Protein AF-A0A8J8AEB1-F1 (afdb_monomer_lite)

Radius of gyration: 16.5 Å; chains: 1; bounding box: 39×35×43 Å

pLDDT: mean 82.59, std 13.23, range [29.34, 95.38]

Structure (mmCIF, N/CA/C/O backbone):
data_AF-A0A8J8AEB1-F1
#
_entry.id   AF-A0A8J8AEB1-F1
#
loop_
_atom_site.group_PDB
_atom_site.id
_atom_site.type_symbol
_atom_site.label_atom_id
_atom_site.label_alt_id
_atom_site.label_comp_id
_atom_site.label_asym_id
_atom_site.label_entity_id
_atom_site.label_seq_id
_atom_site.pdbx_PDB_ins_code
_atom_site.Cartn_x
_atom_site.Cartn_y
_atom_site.Cartn_z
_atom_site.occupancy
_atom_site.B_iso_or_equiv
_atom_site.auth_seq_id
_atom_site.auth_comp_id
_atom_site.auth_asym_id
_atom_site.auth_atom_id
_atom_site.pdbx_PDB_model_num
ATOM 1 N N . MET A 1 1 ? -19.839 -20.668 11.179 1.00 49.22 1 MET A N 1
ATOM 2 C CA . MET A 1 1 ? -19.800 -20.247 9.754 1.00 49.22 1 MET A CA 1
ATOM 3 C C . MET A 1 1 ? -19.794 -18.727 9.528 1.00 49.22 1 MET A C 1
ATOM 5 O O . MET A 1 1 ? -19.028 -18.284 8.684 1.00 49.22 1 MET A O 1
ATOM 9 N N . LYS A 1 2 ? -20.557 -17.895 10.263 1.00 58.84 2 LYS A N 1
ATOM 10 C CA . LYS A 1 2 ? -20.613 -16.428 10.019 1.00 58.84 2 LYS A CA 1
ATOM 11 C C . LYS A 1 2 ? -19.283 -15.667 10.218 1.00 58.84 2 LYS A C 1
ATOM 13 O O . LYS A 1 2 ? -19.054 -14.671 9.541 1.00 58.84 2 LYS A O 1
ATOM 18 N N . THR A 1 3 ? -18.405 -16.116 11.116 1.00 62.72 3 THR A N 1
ATOM 19 C CA . THR A 1 3 ? -17.139 -15.425 11.449 1.00 62.72 3 THR A CA 1
ATOM 20 C C . THR A 1 3 ? -16.025 -15.685 10.432 1.00 62.72 3 THR A C 1
ATOM 22 O O . THR A 1 3 ? -15.305 -14.759 10.069 1.00 62.72 3 THR A O 1
ATOM 25 N N . ALA A 1 4 ? -15.929 -16.918 9.920 1.00 63.16 4 ALA A N 1
ATOM 26 C CA . ALA A 1 4 ? -14.949 -17.298 8.899 1.00 63.16 4 ALA A CA 1
ATOM 27 C C . ALA A 1 4 ? -15.139 -16.489 7.606 1.00 63.16 4 ALA A C 1
ATOM 29 O O . ALA A 1 4 ? -14.171 -15.999 7.034 1.00 63.16 4 ALA A O 1
ATOM 30 N N . ASN A 1 5 ? -16.396 -16.247 7.217 1.00 80.38 5 ASN A N 1
ATOM 31 C CA . ASN A 1 5 ? -16.713 -15.464 6.023 1.00 80.38 5 ASN A CA 1
ATOM 32 C C . ASN A 1 5 ? -16.280 -13.991 6.151 1.00 80.38 5 ASN A C 1
ATOM 34 O O . ASN A 1 5 ? -15.849 -13.376 5.183 1.00 80.38 5 ASN A O 1
ATOM 38 N N . LYS A 1 6 ? -16.335 -13.426 7.366 1.00 83.62 6 LYS A N 1
ATOM 39 C CA . LYS A 1 6 ? -15.876 -12.053 7.628 1.00 83.62 6 LYS A CA 1
ATOM 40 C C . LYS A 1 6 ? -14.354 -11.935 7.594 1.00 83.62 6 LYS A C 1
ATOM 42 O O . LYS A 1 6 ? -13.847 -10.974 7.029 1.00 83.62 6 LYS A O 1
ATOM 47 N N . LEU A 1 7 ? -13.636 -12.891 8.185 1.00 85.75 7 LEU A N 1
ATOM 48 C CA . LEU A 1 7 ? -12.168 -12.916 8.163 1.00 85.75 7 LEU A CA 1
ATOM 49 C C . LEU A 1 7 ? -11.629 -13.086 6.743 1.00 85.75 7 LEU A C 1
ATOM 51 O O . LEU A 1 7 ? -10.719 -12.362 6.350 1.00 85.75 7 LEU A O 1
ATOM 55 N N . LEU A 1 8 ? -12.232 -13.984 5.962 1.00 90.69 8 LEU A N 1
ATOM 56 C CA . LEU A 1 8 ? -11.883 -14.164 4.558 1.00 90.69 8 LEU A CA 1
ATOM 57 C C . LEU A 1 8 ? -12.137 -12.884 3.752 1.00 90.69 8 LEU A C 1
ATOM 59 O O . LEU A 1 8 ? -11.273 -12.464 2.991 1.00 90.69 8 LEU A O 1
ATOM 63 N N . LEU A 1 9 ? -13.280 -12.223 3.962 1.00 91.75 9 LEU A N 1
ATOM 64 C CA . LEU A 1 9 ? -13.588 -10.956 3.297 1.00 91.75 9 LEU A CA 1
ATOM 65 C C . LEU A 1 9 ? -12.564 -9.865 3.636 1.00 91.75 9 LEU A C 1
ATOM 67 O O . LEU A 1 9 ? -12.109 -9.157 2.740 1.00 91.75 9 LEU A O 1
ATOM 71 N N . TRP A 1 10 ? -12.181 -9.748 4.911 1.00 92.50 10 TRP A N 1
ATOM 72 C CA . TRP A 1 10 ? -11.108 -8.852 5.347 1.00 92.50 10 TRP A CA 1
ATOM 73 C C . TRP A 1 10 ? -9.800 -9.175 4.631 1.00 92.50 10 TRP A C 1
ATOM 75 O O . TRP A 1 10 ? -9.195 -8.283 4.044 1.00 92.50 10 TRP A O 1
ATOM 85 N N . PHE A 1 11 ? -9.394 -10.444 4.640 1.00 93.75 11 PHE A N 1
ATOM 86 C CA . PHE A 1 11 ? -8.165 -10.889 3.997 1.00 93.75 11 PHE A CA 1
ATOM 87 C C . PHE A 1 11 ? -8.151 -10.540 2.506 1.00 93.75 11 PHE A C 1
ATOM 89 O O . PHE A 1 11 ? -7.230 -9.871 2.054 1.00 93.75 11 PHE A O 1
ATOM 96 N N . VAL A 1 12 ? -9.189 -10.922 1.757 1.00 95.06 12 VAL A N 1
ATOM 97 C CA . VAL A 1 12 ? -9.271 -10.683 0.308 1.00 95.06 12 VAL A CA 1
ATOM 98 C C . VAL A 1 12 ? -9.301 -9.188 -0.004 1.00 95.06 12 VAL A C 1
ATOM 100 O O . VAL A 1 12 ? -8.581 -8.734 -0.889 1.00 95.06 12 VAL A O 1
ATOM 103 N N . SER A 1 13 ? -10.077 -8.402 0.746 1.00 93.56 13 SER A N 1
ATOM 104 C CA . SER A 1 13 ? -10.182 -6.955 0.515 1.00 93.56 13 SER A CA 1
ATOM 105 C C . SER A 1 13 ? -8.855 -6.243 0.776 1.00 93.56 13 SER A C 1
ATOM 107 O O . SER A 1 13 ? -8.432 -5.407 -0.021 1.00 93.56 13 SER A O 1
ATOM 109 N N . LEU A 1 14 ? -8.174 -6.593 1.871 1.00 93.00 14 LEU A N 1
ATOM 110 C CA . LEU A 1 14 ? -6.853 -6.058 2.183 1.00 93.00 14 LEU A CA 1
ATOM 111 C C . LEU A 1 14 ? -5.813 -6.518 1.164 1.00 93.00 14 LEU A C 1
ATOM 113 O O . LEU A 1 14 ? -5.011 -5.708 0.719 1.00 93.00 14 LEU A O 1
ATOM 117 N N . PHE A 1 15 ? -5.845 -7.784 0.755 1.00 95.06 15 PHE A N 1
ATOM 118 C CA . PHE A 1 15 ? -4.924 -8.325 -0.236 1.00 95.06 15 PHE A CA 1
ATOM 119 C C . PHE A 1 15 ? -5.029 -7.566 -1.563 1.00 95.06 15 PHE A C 1
ATOM 121 O O . PHE A 1 15 ? -4.023 -7.072 -2.068 1.00 95.06 15 PHE A O 1
ATOM 128 N N . LEU A 1 16 ? -6.248 -7.392 -2.084 1.00 95.38 16 LEU A N 1
ATOM 129 C CA . LEU A 1 16 ? -6.493 -6.623 -3.306 1.00 95.38 16 LEU A CA 1
ATOM 130 C C . LEU A 1 16 ? -6.087 -5.154 -3.150 1.00 95.38 16 LEU A C 1
ATOM 132 O O . LEU A 1 16 ? -5.435 -4.608 -4.036 1.00 95.38 16 LEU A O 1
ATOM 136 N N . CYS A 1 17 ? -6.404 -4.527 -2.012 1.00 92.56 17 CYS A N 1
ATOM 137 C CA . CYS A 1 17 ? -5.962 -3.163 -1.720 1.00 92.56 17 CYS A CA 1
ATOM 138 C C . CYS A 1 17 ? -4.427 -3.064 -1.737 1.00 92.56 17 CYS A C 1
ATOM 140 O O . CYS A 1 17 ? -3.871 -2.155 -2.348 1.00 92.56 17 CYS A O 1
ATOM 142 N N . GLY A 1 18 ? -3.738 -4.056 -1.171 1.00 91.31 18 GLY A N 1
ATOM 143 C CA . GLY A 1 18 ? -2.283 -4.162 -1.170 1.00 91.31 18 GLY A CA 1
ATOM 144 C C . GLY A 1 18 ? -1.663 -4.212 -2.558 1.00 91.31 18 GLY A C 1
ATOM 145 O O . GLY A 1 18 ? -0.690 -3.504 -2.805 1.00 91.31 18 GLY A O 1
ATOM 146 N N . ILE A 1 19 ? -2.247 -4.982 -3.481 1.00 94.25 19 ILE A N 1
ATOM 147 C CA . ILE A 1 19 ? -1.797 -5.024 -4.883 1.00 94.25 19 ILE A CA 1
ATOM 148 C C . ILE A 1 19 ? -1.849 -3.625 -5.501 1.00 94.25 19 ILE A C 1
ATOM 150 O O . ILE A 1 19 ? -0.922 -3.225 -6.201 1.00 94.25 19 ILE A O 1
ATOM 154 N N . VAL A 1 20 ? -2.911 -2.865 -5.227 1.00 93.69 20 VAL A N 1
ATOM 155 C CA . VAL A 1 20 ? -3.079 -1.521 -5.790 1.00 93.69 20 VAL A CA 1
ATOM 156 C C . VAL A 1 20 ? -2.135 -0.516 -5.125 1.00 93.69 20 VAL A C 1
ATOM 158 O O . VAL A 1 20 ? -1.450 0.231 -5.824 1.00 93.69 20 VAL A O 1
ATOM 161 N N . VAL A 1 21 ? -2.032 -0.522 -3.794 1.00 91.19 21 VAL A N 1
ATOM 162 C CA . VAL A 1 21 ? -1.119 0.353 -3.034 1.00 91.19 21 VAL A CA 1
ATOM 163 C C . VAL A 1 21 ? 0.338 0.121 -3.447 1.00 91.19 21 VAL A C 1
ATOM 165 O O . VAL A 1 21 ? 1.086 1.076 -3.642 1.00 91.19 21 VAL A O 1
ATOM 168 N N . TYR A 1 22 ? 0.737 -1.136 -3.647 1.00 90.88 22 TYR A N 1
ATOM 169 C CA . TYR A 1 22 ? 2.088 -1.513 -4.067 1.00 90.88 22 TYR A CA 1
ATOM 170 C C . TYR A 1 22 ? 2.245 -1.701 -5.578 1.00 90.88 22 TYR A C 1
ATOM 172 O O . TYR A 1 22 ? 3.274 -2.209 -6.028 1.00 90.88 22 TYR A O 1
ATOM 180 N N . SER A 1 23 ? 1.278 -1.244 -6.377 1.00 92.25 23 SER A N 1
ATOM 181 C CA . SER A 1 23 ? 1.315 -1.377 -7.839 1.00 92.25 23 SER A CA 1
ATOM 182 C C . SER A 1 23 ? 2.592 -0.789 -8.445 1.00 92.25 23 SER A C 1
ATOM 184 O O . SER A 1 23 ? 3.185 -1.406 -9.327 1.00 92.25 23 SER A O 1
ATOM 186 N N . TYR A 1 24 ? 3.103 0.318 -7.898 1.00 88.94 24 TYR A N 1
ATOM 187 C CA . TYR A 1 24 ? 4.357 0.925 -8.351 1.00 88.94 24 TYR A CA 1
ATOM 188 C C . TYR A 1 24 ? 5.544 -0.049 -8.222 1.00 88.94 24 TYR A C 1
ATOM 190 O O . TYR A 1 24 ? 6.381 -0.156 -9.121 1.00 88.94 24 TYR A O 1
ATOM 198 N N . GLN A 1 25 ? 5.607 -0.838 -7.143 1.00 89.88 25 GLN A N 1
ATOM 199 C CA . GLN A 1 25 ? 6.649 -1.854 -6.969 1.00 89.88 25 GLN A CA 1
ATOM 200 C C . GLN A 1 25 ? 6.501 -2.980 -7.992 1.00 89.88 25 GLN A C 1
ATOM 202 O O . GLN A 1 25 ? 7.506 -3.413 -8.552 1.00 89.88 25 GLN A O 1
ATOM 207 N N . ILE A 1 26 ? 5.265 -3.396 -8.284 1.00 92.31 26 ILE A N 1
ATOM 208 C CA . ILE A 1 26 ? 4.966 -4.425 -9.288 1.00 92.31 26 ILE A CA 1
ATOM 209 C C . ILE A 1 26 ? 5.410 -3.952 -10.679 1.00 92.31 26 ILE A C 1
ATOM 211 O O . ILE A 1 26 ? 6.105 -4.685 -11.376 1.00 92.31 26 ILE A O 1
ATOM 215 N N . VAL A 1 27 ? 5.105 -2.706 -11.057 1.00 91.56 27 VAL A N 1
ATOM 216 C CA . VAL A 1 27 ? 5.550 -2.111 -12.331 1.00 91.56 27 VAL A CA 1
ATOM 217 C C . VAL A 1 27 ? 7.077 -2.007 -12.400 1.00 91.56 27 VAL A C 1
ATOM 219 O O . VAL A 1 27 ? 7.673 -2.289 -13.436 1.00 91.56 27 VAL A O 1
ATOM 222 N N . GLY A 1 28 ? 7.743 -1.650 -11.299 1.00 88.81 28 GLY A N 1
ATOM 223 C CA . GLY A 1 28 ? 9.211 -1.643 -11.270 1.00 88.81 28 GLY A CA 1
ATOM 224 C C . GLY A 1 28 ? 9.813 -3.037 -11.436 1.00 88.81 28 GLY A C 1
ATOM 225 O O . GLY A 1 28 ? 10.785 -3.208 -12.166 1.00 88.81 28 GLY A O 1
ATOM 226 N N . PHE A 1 29 ? 9.210 -4.042 -10.799 1.00 90.88 29 PHE A N 1
ATOM 227 C CA . PHE A 1 29 ? 9.628 -5.432 -10.948 1.00 90.88 29 PHE A CA 1
ATOM 228 C C . PHE A 1 29 ? 9.400 -5.943 -12.376 1.00 90.88 29 PHE A C 1
ATOM 230 O O . PHE A 1 29 ? 10.251 -6.645 -12.912 1.00 90.88 29 PHE A O 1
ATOM 237 N N . TYR A 1 30 ? 8.303 -5.538 -13.021 1.00 92.50 30 TYR A N 1
ATOM 238 C CA . TYR A 1 30 ? 8.057 -5.809 -14.437 1.00 92.50 30 TYR A CA 1
ATOM 239 C C . TYR A 1 30 ? 9.196 -5.284 -15.319 1.00 92.50 30 TYR A C 1
ATOM 241 O O . TYR A 1 30 ? 9.774 -6.055 -16.083 1.00 92.50 30 TYR A O 1
ATOM 249 N N . TRP A 1 31 ? 9.578 -4.011 -15.169 1.00 89.31 31 TRP A N 1
ATOM 250 C CA . TRP A 1 31 ? 10.683 -3.439 -15.944 1.00 89.31 31 TRP A CA 1
ATOM 251 C C . TRP A 1 31 ? 12.002 -4.176 -15.708 1.00 89.31 31 TRP A C 1
ATOM 253 O O . TRP A 1 31 ? 12.751 -4.408 -16.652 1.00 89.31 31 TRP A O 1
ATOM 263 N N . MET A 1 32 ? 12.259 -4.613 -14.474 1.00 90.50 32 MET A N 1
ATOM 264 C CA . MET A 1 32 ? 13.435 -5.421 -14.160 1.00 90.50 32 MET A CA 1
ATOM 265 C C . MET A 1 32 ? 13.421 -6.779 -14.882 1.00 90.50 32 MET A C 1
ATOM 267 O O . MET A 1 32 ? 14.447 -7.176 -15.427 1.00 90.50 32 MET A O 1
ATOM 271 N N . ILE A 1 33 ? 12.278 -7.478 -14.932 1.00 91.19 33 ILE A N 1
ATOM 272 C CA . ILE A 1 33 ? 12.149 -8.736 -15.691 1.00 91.19 33 ILE A CA 1
ATOM 273 C C . ILE A 1 33 ? 12.445 -8.496 -17.174 1.00 91.19 33 ILE A C 1
ATOM 275 O O . ILE A 1 33 ? 13.196 -9.266 -17.767 1.00 91.19 33 ILE A O 1
ATOM 279 N N . VAL A 1 34 ? 11.881 -7.433 -17.757 1.00 90.88 34 VAL A N 1
ATOM 280 C CA . VAL A 1 34 ? 12.070 -7.096 -19.176 1.00 90.88 34 VAL A CA 1
ATOM 281 C C . VAL A 1 34 ? 13.543 -6.817 -19.484 1.00 90.88 34 VAL A C 1
ATOM 283 O O . VAL A 1 34 ? 14.085 -7.388 -20.424 1.00 90.88 34 VAL A O 1
ATOM 286 N N . VAL A 1 35 ? 14.213 -5.995 -18.670 1.00 90.00 35 VAL A N 1
ATOM 287 C CA . VAL A 1 35 ? 15.633 -5.643 -18.861 1.00 90.00 35 VAL A CA 1
ATOM 288 C C . VAL A 1 35 ? 16.552 -6.858 -18.711 1.00 90.00 35 VAL A C 1
ATOM 290 O O . VAL A 1 35 ? 17.521 -6.991 -19.452 1.00 90.00 35 VAL A O 1
ATOM 293 N N . LEU A 1 36 ? 16.246 -7.765 -17.779 1.00 93.06 36 LEU A N 1
ATOM 294 C CA . LEU A 1 36 ? 17.024 -8.987 -17.551 1.00 93.06 36 LEU A CA 1
ATOM 295 C C . LEU A 1 36 ? 16.628 -10.149 -18.478 1.00 93.06 36 LEU A C 1
ATOM 297 O O . LEU A 1 36 ? 17.149 -11.251 -18.315 1.00 93.06 36 LEU A O 1
ATOM 301 N N . ASN A 1 37 ? 15.710 -9.921 -19.424 1.00 92.06 37 ASN A N 1
ATOM 302 C CA . ASN A 1 37 ? 15.160 -10.935 -20.326 1.00 92.06 37 ASN A CA 1
ATOM 303 C C . ASN A 1 37 ? 14.648 -12.191 -19.586 1.00 92.06 37 ASN A C 1
ATOM 305 O O . ASN A 1 37 ? 14.915 -13.331 -19.967 1.00 92.06 37 ASN A O 1
ATOM 309 N N . GLY A 1 38 ? 13.964 -11.971 -18.460 1.00 90.56 38 GLY A N 1
ATOM 310 C CA . GLY A 1 38 ? 13.429 -13.027 -17.605 1.00 90.56 38 GLY A CA 1
ATOM 311 C C . GLY A 1 38 ? 12.018 -13.478 -17.991 1.00 90.56 38 GLY A C 1
ATOM 312 O O . GLY A 1 38 ? 11.329 -12.871 -18.807 1.00 90.56 38 GLY A O 1
ATOM 313 N N . GLU A 1 39 ? 11.539 -14.535 -17.334 1.00 93.94 39 GLU A N 1
ATOM 314 C CA . GLU A 1 39 ? 10.177 -15.042 -17.531 1.00 93.94 39 GLU A CA 1
ATOM 315 C C . GLU A 1 39 ? 9.132 -14.099 -16.920 1.00 93.94 39 GLU A C 1
ATOM 317 O O . GLU A 1 39 ? 9.097 -13.885 -15.704 1.00 93.94 39 GLU A O 1
ATOM 322 N N . LEU A 1 40 ? 8.213 -13.597 -17.749 1.00 91.75 40 LEU A N 1
ATOM 323 C CA . LEU A 1 40 ? 7.127 -12.709 -17.313 1.00 91.75 40 LEU A CA 1
ATOM 324 C C . LEU A 1 40 ? 6.206 -13.343 -16.262 1.00 91.75 40 LEU A C 1
ATOM 326 O O . LEU A 1 40 ? 5.635 -12.623 -15.447 1.00 91.75 40 LEU A O 1
ATOM 330 N N . SER A 1 41 ? 6.099 -14.675 -16.210 1.00 92.75 41 SER A N 1
ATOM 331 C CA . SER A 1 41 ? 5.327 -15.397 -15.185 1.00 92.75 41 SER A CA 1
ATOM 332 C C . SER A 1 41 ? 5.789 -15.084 -13.754 1.00 92.75 41 SER A C 1
ATOM 334 O O . SER A 1 41 ? 4.994 -15.164 -12.818 1.00 92.75 41 SER A O 1
ATOM 336 N N . ARG A 1 42 ? 7.041 -14.644 -13.566 1.00 91.25 42 ARG A N 1
ATOM 337 C CA . ARG A 1 42 ? 7.586 -14.249 -12.257 1.00 91.25 42 ARG A CA 1
ATOM 338 C C . ARG A 1 42 ? 6.916 -13.001 -11.681 1.00 91.25 42 ARG A C 1
ATOM 340 O O . ARG A 1 42 ? 7.008 -12.778 -10.476 1.00 91.25 42 ARG A O 1
ATOM 347 N N . ILE A 1 43 ? 6.188 -12.222 -12.488 1.00 93.25 43 ILE A N 1
ATOM 348 C CA . ILE A 1 43 ? 5.422 -11.060 -12.012 1.00 93.25 43 ILE A CA 1
ATOM 349 C C . ILE A 1 43 ? 4.383 -11.445 -10.950 1.00 93.25 43 ILE A C 1
ATOM 351 O O . ILE A 1 43 ? 4.128 -10.672 -10.028 1.00 93.25 43 ILE A O 1
ATOM 355 N N . TRP A 1 44 ? 3.842 -12.668 -11.013 1.00 94.50 44 TRP A N 1
ATOM 356 C CA . TRP A 1 44 ? 2.883 -13.169 -10.027 1.00 94.50 44 TRP A CA 1
ATOM 357 C C . TRP A 1 44 ? 3.476 -13.246 -8.620 1.00 94.50 44 TRP A C 1
ATOM 359 O O . TRP A 1 44 ? 2.758 -13.024 -7.648 1.00 94.50 44 TRP A O 1
ATOM 369 N N . VAL A 1 45 ? 4.788 -13.470 -8.494 1.00 92.44 45 VAL A N 1
ATOM 370 C CA . VAL A 1 45 ? 5.478 -13.430 -7.198 1.00 92.44 45 VAL A CA 1
ATOM 371 C C . VAL A 1 45 ? 5.418 -12.020 -6.615 1.00 92.44 45 VAL A C 1
ATOM 373 O O . VAL A 1 45 ? 5.064 -11.859 -5.450 1.00 92.44 45 VAL A O 1
ATOM 376 N N . ALA A 1 46 ? 5.677 -10.988 -7.424 1.00 90.31 46 ALA A N 1
ATOM 377 C CA . ALA A 1 46 ? 5.581 -9.599 -6.978 1.00 90.31 46 ALA A CA 1
ATOM 378 C C . ALA A 1 46 ? 4.147 -9.224 -6.569 1.00 90.31 46 ALA A C 1
ATOM 380 O O . ALA A 1 46 ? 3.959 -8.574 -5.542 1.00 90.31 46 ALA A O 1
ATOM 381 N N . VAL A 1 47 ? 3.137 -9.685 -7.317 1.00 94.38 47 VAL A N 1
ATOM 382 C CA . VAL A 1 47 ? 1.714 -9.490 -6.982 1.00 94.38 47 VAL A CA 1
ATOM 383 C C . VAL A 1 47 ? 1.362 -10.150 -5.642 1.00 94.38 47 VAL A C 1
ATOM 385 O O . VAL A 1 47 ? 0.756 -9.513 -4.779 1.00 94.38 47 VAL A O 1
ATOM 388 N N . LEU A 1 48 ? 1.770 -11.407 -5.439 1.00 95.06 48 LEU A N 1
ATOM 389 C CA . LEU A 1 48 ? 1.526 -12.148 -4.198 1.00 95.06 48 LEU A CA 1
ATOM 390 C C . LEU A 1 48 ? 2.204 -11.481 -2.997 1.00 95.06 48 LEU A C 1
ATOM 392 O O . LEU A 1 48 ? 1.567 -11.281 -1.962 1.00 95.06 48 LEU A O 1
ATOM 396 N N . VAL A 1 49 ? 3.477 -11.100 -3.142 1.00 92.06 49 VAL A N 1
ATOM 397 C CA . VAL A 1 49 ? 4.250 -10.426 -2.090 1.00 92.06 49 VAL A CA 1
ATOM 398 C C . VAL A 1 49 ? 3.626 -9.077 -1.737 1.00 92.06 49 VAL A C 1
ATOM 400 O O . VAL A 1 49 ? 3.464 -8.783 -0.555 1.00 92.06 49 VAL A O 1
ATOM 403 N N . ALA A 1 50 ? 3.222 -8.282 -2.731 1.00 90.50 50 ALA A N 1
ATOM 404 C CA . ALA A 1 50 ? 2.554 -6.997 -2.530 1.00 90.50 50 ALA A CA 1
ATOM 405 C C . ALA A 1 50 ? 1.263 -7.135 -1.706 1.00 90.50 50 ALA A C 1
ATOM 407 O O . ALA A 1 50 ? 1.093 -6.455 -0.689 1.00 90.50 50 ALA A O 1
ATOM 408 N N . GLY A 1 51 ? 0.377 -8.051 -2.108 1.00 91.69 51 GLY A N 1
ATOM 409 C CA . GLY A 1 51 ? -0.882 -8.289 -1.407 1.00 91.69 51 GLY A CA 1
ATOM 410 C C . GLY A 1 51 ? -0.672 -8.807 0.020 1.00 91.69 51 GLY A C 1
ATOM 411 O O . GLY A 1 51 ? -1.231 -8.252 0.968 1.00 91.69 51 GLY A O 1
ATOM 412 N N . LEU A 1 52 ? 0.179 -9.825 0.207 1.00 93.88 52 LEU A N 1
ATOM 413 C CA . LEU A 1 52 ? 0.462 -10.402 1.530 1.00 93.88 52 LEU A CA 1
ATOM 414 C C . LEU A 1 52 ? 1.100 -9.388 2.479 1.00 93.88 52 LEU A C 1
ATOM 416 O O . LEU A 1 52 ? 0.713 -9.295 3.645 1.00 93.88 52 LEU A O 1
ATOM 420 N N . ARG A 1 53 ? 2.054 -8.599 1.984 1.00 90.12 53 ARG A N 1
ATOM 421 C CA . ARG A 1 53 ? 2.733 -7.577 2.780 1.00 90.12 53 ARG A CA 1
ATOM 422 C C . ARG A 1 53 ? 1.752 -6.554 3.336 1.00 90.12 53 ARG A C 1
ATOM 424 O O . ARG A 1 53 ? 1.826 -6.230 4.520 1.00 90.12 53 ARG A O 1
ATOM 431 N N . PHE A 1 54 ? 0.805 -6.096 2.522 1.00 90.31 54 PHE A N 1
ATOM 432 C CA . PHE A 1 54 ? -0.207 -5.149 2.979 1.00 90.31 54 PHE A CA 1
ATOM 433 C C . PHE A 1 54 ? -1.174 -5.761 3.998 1.00 90.31 54 PHE A C 1
ATOM 435 O O . PHE A 1 54 ? -1.552 -5.091 4.960 1.00 90.31 54 PHE A O 1
ATOM 442 N N . VAL A 1 55 ? -1.550 -7.036 3.836 1.00 92.12 55 VAL A N 1
ATOM 443 C CA . VAL A 1 55 ? -2.355 -7.760 4.835 1.00 92.12 55 VAL A CA 1
ATOM 444 C C . VAL A 1 55 ? -1.629 -7.792 6.180 1.00 92.12 55 VAL A C 1
ATOM 446 O O . VAL A 1 55 ? -2.229 -7.455 7.199 1.00 92.12 55 VAL A O 1
ATOM 449 N N . ILE A 1 56 ? -0.339 -8.139 6.190 1.00 90.06 56 ILE A N 1
ATOM 450 C CA . ILE A 1 56 ? 0.478 -8.206 7.411 1.00 90.06 56 ILE A CA 1
ATOM 451 C C . ILE A 1 56 ? 0.607 -6.822 8.058 1.00 90.06 56 ILE A C 1
ATOM 453 O O . ILE A 1 56 ? 0.362 -6.678 9.254 1.00 90.06 56 ILE A O 1
ATOM 457 N N . GLN A 1 57 ? 0.929 -5.788 7.276 1.00 86.81 57 GLN A N 1
ATOM 458 C CA . GLN A 1 57 ? 1.008 -4.407 7.768 1.00 86.81 57 GLN A CA 1
ATOM 459 C C . GLN A 1 57 ? -0.321 -3.923 8.349 1.00 86.81 57 GLN A C 1
ATOM 461 O O . GLN A 1 57 ? -0.345 -3.307 9.412 1.00 86.81 57 GLN A O 1
ATOM 466 N N . SER A 1 58 ? -1.430 -4.232 7.679 1.00 88.00 58 SER A N 1
ATOM 467 C CA . SER A 1 58 ? -2.768 -3.882 8.150 1.00 88.00 58 SER A CA 1
ATOM 468 C C . SER A 1 58 ? -3.109 -4.618 9.442 1.00 88.00 58 SER A C 1
ATOM 470 O O . SER A 1 58 ? -3.609 -4.006 10.380 1.00 88.00 58 SER A O 1
ATOM 472 N N . ALA A 1 59 ? -2.793 -5.911 9.540 1.00 88.88 59 ALA A N 1
ATOM 473 C CA . ALA A 1 59 ? -2.998 -6.689 10.759 1.00 88.88 59 ALA A CA 1
ATOM 474 C C . ALA A 1 59 ? -2.181 -6.133 11.937 1.00 88.88 59 ALA A C 1
ATOM 476 O O . ALA A 1 59 ? -2.716 -5.991 13.038 1.00 88.88 59 ALA A O 1
ATOM 477 N N . LEU A 1 60 ? -0.920 -5.758 11.700 1.00 87.00 60 LEU A N 1
ATOM 478 C CA . LEU A 1 60 ? -0.063 -5.114 12.697 1.00 87.00 60 LEU A CA 1
ATOM 479 C C . LEU A 1 60 ? -0.626 -3.762 13.137 1.00 87.00 60 LEU A C 1
ATOM 481 O O . LEU A 1 60 ? -0.762 -3.521 14.336 1.00 87.00 60 LEU A O 1
ATOM 485 N N . LEU A 1 61 ? -1.016 -2.907 12.188 1.00 85.12 61 LEU A N 1
ATOM 486 C CA . LEU A 1 61 ? -1.622 -1.611 12.481 1.00 85.12 61 LEU A CA 1
ATOM 487 C C . LEU A 1 61 ? -2.901 -1.770 13.307 1.00 85.12 61 LEU A C 1
ATOM 489 O O . LEU A 1 61 ? -3.057 -1.114 14.332 1.00 85.12 61 LEU A O 1
ATOM 493 N N . LEU A 1 62 ? -3.802 -2.665 12.901 1.00 85.44 62 LEU A N 1
ATOM 494 C CA . LEU A 1 62 ? -5.037 -2.946 13.633 1.00 85.44 62 LEU A CA 1
ATOM 495 C C . LEU A 1 62 ? -4.753 -3.499 15.035 1.00 85.44 62 LEU A C 1
ATOM 497 O O . LEU A 1 62 ? -5.442 -3.129 15.985 1.00 85.44 62 LEU A O 1
ATOM 501 N N . GLY A 1 63 ? -3.727 -4.340 15.184 1.00 85.06 63 GLY A N 1
ATOM 502 C CA . GLY A 1 63 ? -3.250 -4.822 16.478 1.00 85.06 63 GLY A CA 1
ATOM 503 C C . GLY A 1 63 ? -2.781 -3.680 17.382 1.00 85.06 63 GLY A C 1
ATOM 504 O O . GLY A 1 63 ? -3.229 -3.577 18.523 1.00 85.06 63 GLY A O 1
ATOM 505 N N . ILE A 1 64 ? -1.953 -2.774 16.858 1.00 81.38 64 ILE A N 1
ATOM 506 C CA . ILE A 1 64 ? -1.461 -1.595 17.585 1.00 81.38 64 ILE A CA 1
ATOM 507 C C . ILE A 1 64 ? -2.616 -0.661 17.957 1.00 81.38 64 ILE A C 1
ATOM 509 O O . ILE A 1 64 ? -2.717 -0.236 19.107 1.00 81.38 64 ILE A O 1
ATOM 513 N N . LEU A 1 65 ? -3.529 -0.374 17.027 1.00 78.75 65 LEU A N 1
ATOM 514 C CA . LEU A 1 65 ? -4.700 0.464 17.294 1.00 78.75 65 LEU A CA 1
ATOM 515 C C . LEU A 1 65 ? -5.593 -0.154 18.371 1.00 78.75 65 LEU A C 1
ATOM 517 O O . LEU A 1 65 ? -6.050 0.554 19.266 1.00 78.75 65 LEU A O 1
ATOM 521 N N . ARG A 1 66 ? -5.779 -1.477 18.356 1.00 82.75 66 ARG A N 1
ATOM 522 C CA . ARG A 1 66 ? -6.507 -2.179 19.416 1.00 82.75 66 ARG A CA 1
ATOM 523 C C . ARG A 1 66 ? -5.811 -2.041 20.771 1.00 82.75 66 ARG A C 1
ATOM 525 O O . ARG A 1 66 ? -6.496 -1.883 21.775 1.00 82.75 66 ARG A O 1
ATOM 532 N N . LEU A 1 67 ? -4.482 -2.093 20.818 1.00 81.19 67 LEU A N 1
ATOM 533 C CA . LEU A 1 67 ? -3.720 -1.950 22.063 1.00 81.19 67 LEU A CA 1
ATOM 534 C C . LEU A 1 67 ? -3.772 -0.516 22.612 1.00 81.19 67 LEU A C 1
ATOM 536 O O . LEU A 1 67 ? -4.015 -0.329 23.801 1.00 81.19 67 LEU A O 1
ATOM 540 N N . ILE A 1 68 ? -3.585 0.488 21.751 1.00 76.38 68 ILE A N 1
ATOM 541 C CA . ILE A 1 68 ? -3.498 1.901 22.150 1.00 76.38 68 ILE A CA 1
ATOM 542 C C . ILE A 1 68 ? -4.886 2.505 22.390 1.00 76.38 68 ILE A C 1
ATOM 544 O O . ILE A 1 68 ? -5.110 3.179 23.392 1.00 76.38 68 ILE A O 1
ATOM 548 N N . LEU A 1 69 ? -5.821 2.281 21.465 1.00 71.38 69 LEU A N 1
ATOM 549 C CA . LEU A 1 69 ? -7.126 2.949 21.443 1.00 71.38 69 LEU A CA 1
ATOM 550 C C . LEU A 1 69 ? -8.269 2.062 21.937 1.00 71.38 69 LEU A C 1
ATOM 552 O O . LEU A 1 69 ? -9.387 2.551 22.076 1.00 71.38 69 LEU A O 1
ATOM 556 N N . LYS A 1 70 ? -8.022 0.766 22.188 1.00 78.94 70 LYS A N 1
ATOM 557 C CA . LYS A 1 70 ? -9.048 -0.224 22.575 1.00 78.94 70 LYS A CA 1
ATOM 558 C C . LYS A 1 70 ? -10.244 -0.286 21.612 1.00 78.94 70 LYS A C 1
ATOM 560 O O . LYS A 1 70 ? -11.302 -0.794 21.971 1.00 78.94 70 LYS A O 1
ATOM 565 N N . ALA A 1 71 ? -10.057 0.182 20.379 1.00 71.62 71 ALA A N 1
ATOM 566 C CA . ALA A 1 71 ? -11.072 0.256 19.339 1.00 71.62 71 ALA A CA 1
ATOM 567 C C . ALA A 1 71 ? -10.560 -0.397 18.051 1.00 71.62 71 ALA A C 1
ATOM 569 O O . ALA A 1 71 ? -9.367 -0.358 17.746 1.00 71.62 71 ALA A O 1
ATOM 570 N N . LEU A 1 72 ? -11.477 -1.002 17.298 1.00 81.19 72 LEU A N 1
ATOM 571 C CA . LEU A 1 72 ? -11.209 -1.644 16.015 1.00 81.19 72 LEU A CA 1
ATOM 572 C C . LEU A 1 72 ? -12.138 -1.025 14.964 1.00 81.19 72 LEU A C 1
ATOM 574 O O . LEU A 1 72 ? -13.355 -1.052 15.161 1.00 81.19 72 LEU A O 1
ATOM 578 N N . PRO A 1 73 ? -11.601 -0.465 13.867 1.00 83.06 73 PRO A N 1
ATOM 579 C CA . PRO A 1 73 ? -12.428 0.084 12.801 1.00 83.06 73 PRO A CA 1
ATOM 580 C C . PRO A 1 73 ? -13.196 -1.037 12.092 1.00 83.06 73 PRO A C 1
ATOM 582 O O . PRO A 1 73 ? -12.731 -2.177 11.996 1.00 83.06 73 PRO A O 1
ATOM 585 N N . SER A 1 74 ? -14.369 -0.711 11.549 1.00 87.50 74 SER A N 1
ATOM 586 C CA . SER A 1 74 ? -15.046 -1.606 10.609 1.00 87.50 74 SER A CA 1
ATOM 587 C C . SER A 1 74 ? -14.244 -1.710 9.303 1.00 87.50 74 SER A C 1
ATOM 589 O O . SER A 1 74 ? -13.470 -0.810 8.970 1.00 87.50 74 SER A O 1
ATOM 591 N N . LEU A 1 75 ? -14.447 -2.794 8.540 1.00 86.44 75 LEU A N 1
ATOM 592 C CA . LEU A 1 75 ? -13.780 -2.989 7.243 1.00 86.44 75 LEU A CA 1
ATOM 593 C C . LEU A 1 75 ? -14.041 -1.810 6.302 1.00 86.44 75 LEU A C 1
ATOM 595 O O . LEU A 1 75 ? -13.133 -1.338 5.633 1.00 86.44 75 LEU A O 1
ATOM 599 N N . GLU A 1 76 ? -15.277 -1.312 6.288 1.00 88.88 76 GLU A N 1
ATOM 600 C CA . GLU A 1 76 ? -15.676 -0.182 5.454 1.00 88.88 76 GLU A CA 1
ATOM 601 C C . GLU A 1 76 ? -14.914 1.098 5.817 1.00 88.88 76 GLU A C 1
ATOM 603 O O . GLU A 1 76 ? -14.378 1.762 4.931 1.00 88.88 76 GLU A O 1
ATOM 608 N N . VAL A 1 77 ? -14.830 1.425 7.113 1.00 87.25 77 VAL A N 1
ATOM 609 C CA . VAL A 1 77 ? -14.072 2.591 7.588 1.00 87.25 77 VAL A CA 1
ATOM 610 C C . VAL A 1 77 ? -12.603 2.433 7.219 1.00 87.25 77 VAL A C 1
ATOM 612 O O . VAL A 1 77 ? -12.023 3.354 6.657 1.00 87.25 77 VAL A O 1
ATOM 615 N N . TYR A 1 78 ? -12.025 1.253 7.454 1.00 88.75 78 TYR A N 1
ATOM 616 C CA . TYR A 1 78 ? -10.627 0.985 7.132 1.00 88.75 78 TYR A CA 1
ATOM 617 C C . TYR A 1 78 ? -10.336 1.150 5.635 1.00 88.75 78 TYR A C 1
ATOM 619 O O . TYR A 1 78 ? -9.434 1.898 5.266 1.00 88.75 78 TYR A O 1
ATOM 627 N N . LEU A 1 79 ? -11.132 0.522 4.762 1.00 88.88 79 LEU A N 1
ATOM 628 C CA . LEU A 1 79 ? -10.952 0.614 3.312 1.00 88.88 79 LEU A CA 1
ATOM 629 C C . LEU A 1 79 ? -11.100 2.056 2.810 1.00 88.88 79 LEU A C 1
ATOM 631 O O . LEU A 1 79 ? -10.251 2.530 2.05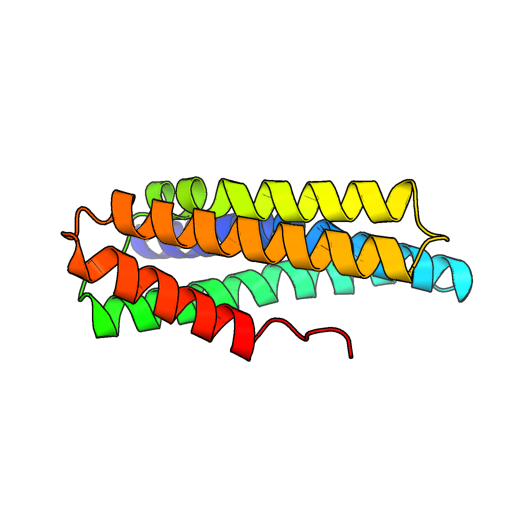3 1.00 88.88 79 LEU A O 1
ATOM 635 N N . LYS A 1 80 ? -12.112 2.793 3.290 1.00 90.00 80 LYS A N 1
ATOM 636 C CA . LYS A 1 80 ? -12.280 4.220 2.970 1.00 90.00 80 LYS A CA 1
ATOM 637 C C . LYS A 1 80 ? -11.062 5.032 3.399 1.00 90.00 80 LYS A C 1
ATOM 639 O O . LYS A 1 80 ? -10.568 5.845 2.617 1.00 90.00 80 LYS A O 1
ATOM 644 N N . SER A 1 81 ? -10.535 4.779 4.594 1.00 87.25 81 SER A N 1
ATOM 645 C CA . SER A 1 81 ? -9.320 5.430 5.081 1.00 87.25 81 SER A CA 1
ATOM 646 C C . SER A 1 81 ? -8.080 5.065 4.264 1.00 87.25 81 SER A C 1
ATOM 648 O O . SER A 1 81 ? -7.200 5.902 4.144 1.00 87.25 81 SER A O 1
ATOM 650 N N . THR A 1 82 ? -8.002 3.883 3.643 1.00 88.75 82 THR A N 1
ATOM 651 C CA . THR A 1 82 ? -6.859 3.498 2.787 1.00 88.75 82 THR A CA 1
ATOM 652 C C . THR A 1 82 ? -6.873 4.107 1.380 1.00 88.75 82 THR A C 1
ATOM 654 O O . THR A 1 82 ? -5.874 4.014 0.671 1.00 88.75 82 THR A O 1
ATOM 657 N N . THR A 1 83 ? -7.950 4.786 0.973 1.00 91.94 83 THR A N 1
ATOM 658 C CA . THR A 1 83 ? -8.070 5.404 -0.365 1.00 91.94 83 THR A CA 1
ATOM 659 C C . THR A 1 83 ? -6.885 6.308 -0.749 1.00 91.94 83 THR A C 1
ATOM 661 O O . THR A 1 83 ? -6.391 6.179 -1.868 1.00 91.94 83 THR A O 1
ATOM 664 N N . PRO A 1 84 ? -6.350 7.183 0.128 1.00 92.00 84 PRO A N 1
ATOM 665 C CA . PRO A 1 84 ? -5.203 8.019 -0.230 1.00 92.00 84 PRO A CA 1
ATOM 666 C C . PRO A 1 84 ? -3.933 7.211 -0.545 1.00 92.00 84 PRO A C 1
ATOM 668 O O . PRO A 1 84 ? -3.157 7.608 -1.410 1.00 92.00 84 PRO A O 1
ATOM 671 N N . LEU A 1 85 ? -3.732 6.056 0.103 1.00 90.94 85 LEU A N 1
ATOM 672 C CA . LEU A 1 85 ? -2.622 5.146 -0.206 1.00 90.94 85 LEU A CA 1
ATOM 673 C C . LEU A 1 85 ? -2.803 4.476 -1.570 1.00 90.94 85 LEU A C 1
ATOM 675 O O . LEU A 1 85 ? -1.837 4.325 -2.312 1.00 90.94 85 LEU A O 1
ATOM 679 N N . VAL A 1 86 ? -4.038 4.105 -1.914 1.00 92.44 86 VAL A N 1
ATOM 680 C CA . VAL A 1 86 ? -4.377 3.574 -3.242 1.00 92.44 86 VAL A CA 1
ATOM 681 C C . VAL A 1 86 ? -4.037 4.597 -4.327 1.00 92.44 86 VAL A C 1
ATOM 683 O O . VAL A 1 86 ? -3.352 4.265 -5.293 1.00 92.44 86 VAL A O 1
ATOM 686 N N . VAL A 1 87 ? -4.435 5.858 -4.133 1.00 94.00 87 VAL A N 1
ATOM 687 C CA . VAL A 1 87 ? -4.121 6.955 -5.062 1.00 94.00 87 VAL A CA 1
ATOM 688 C C . VAL A 1 87 ? -2.611 7.175 -5.182 1.00 94.00 87 VAL A C 1
ATOM 690 O O . VAL A 1 87 ? -2.106 7.350 -6.293 1.00 94.00 87 VAL A O 1
ATOM 693 N N . ALA A 1 88 ? -1.874 7.116 -4.070 1.00 91.75 88 ALA A N 1
ATOM 694 C CA . ALA A 1 88 ? -0.417 7.224 -4.079 1.00 91.75 88 ALA A CA 1
ATOM 695 C C . ALA A 1 88 ? 0.243 6.080 -4.870 1.00 91.75 88 ALA A C 1
ATOM 697 O O . ALA A 1 88 ? 1.100 6.334 -5.715 1.00 91.75 88 ALA A O 1
ATOM 698 N N . GLY A 1 89 ? -0.200 4.836 -4.659 1.00 91.69 89 GLY A N 1
ATOM 699 C CA . GLY A 1 89 ? 0.290 3.665 -5.388 1.00 91.69 89 GLY A CA 1
ATOM 700 C C . GLY A 1 89 ? 0.040 3.752 -6.895 1.00 91.69 89 GLY A C 1
ATOM 701 O O . GLY A 1 89 ? 0.952 3.519 -7.690 1.00 91.69 89 GLY A O 1
ATOM 702 N N . MET A 1 90 ? -1.167 4.163 -7.298 1.00 93.56 90 MET A N 1
ATOM 703 C CA . MET A 1 90 ? -1.510 4.378 -8.709 1.00 93.56 90 MET A CA 1
ATOM 704 C C . MET A 1 90 ? -0.679 5.501 -9.334 1.00 93.56 90 MET A C 1
ATOM 706 O O . MET A 1 90 ? -0.145 5.329 -10.428 1.00 93.56 90 MET A O 1
ATOM 710 N N . THR A 1 91 ? -0.512 6.620 -8.626 1.00 91.94 91 THR A N 1
ATOM 711 C CA . THR A 1 91 ? 0.354 7.725 -9.066 1.00 91.94 91 THR A CA 1
ATOM 712 C C . THR A 1 91 ? 1.789 7.241 -9.279 1.00 91.94 91 THR A C 1
ATOM 714 O O . THR A 1 91 ? 2.380 7.516 -10.319 1.00 91.94 91 THR A O 1
ATOM 717 N N . GLY A 1 92 ? 2.333 6.453 -8.346 1.00 89.94 92 GLY A N 1
ATOM 718 C CA . GLY A 1 92 ? 3.664 5.858 -8.482 1.00 89.94 92 GLY A CA 1
ATOM 719 C C . GLY A 1 92 ? 3.784 4.916 -9.684 1.00 89.94 92 GLY A C 1
ATOM 720 O O . GLY A 1 92 ? 4.773 4.958 -10.412 1.00 89.94 92 GLY A O 1
ATOM 721 N N . SER A 1 93 ? 2.757 4.107 -9.952 1.00 91.06 93 SER A N 1
ATOM 722 C CA . SER A 1 93 ? 2.710 3.255 -11.149 1.00 91.06 93 SER A CA 1
ATOM 723 C C . SER A 1 93 ? 2.746 4.066 -12.439 1.00 91.06 93 SER A C 1
ATOM 725 O O . SER A 1 93 ? 3.523 3.748 -13.335 1.00 91.06 93 SER A O 1
ATOM 727 N N . ILE A 1 94 ? 1.951 5.136 -12.520 1.00 91.75 94 ILE A N 1
ATOM 728 C CA . ILE A 1 94 ? 1.939 6.054 -13.667 1.00 91.75 94 ILE A CA 1
ATOM 729 C C . ILE A 1 94 ? 3.332 6.664 -13.853 1.00 91.75 94 ILE A C 1
ATOM 731 O O . ILE A 1 94 ? 3.883 6.615 -14.950 1.00 91.75 94 ILE A O 1
ATOM 735 N N . LEU A 1 95 ? 3.954 7.154 -12.778 1.00 89.12 95 LEU A N 1
ATOM 736 C CA . LEU A 1 95 ? 5.307 7.706 -12.846 1.00 89.12 95 LEU A CA 1
ATOM 737 C C . LEU A 1 95 ? 6.328 6.685 -13.372 1.00 89.12 95 LEU A C 1
ATOM 739 O O . LEU A 1 95 ? 7.181 7.041 -14.178 1.00 89.12 95 LEU A O 1
ATOM 743 N N . ARG A 1 96 ? 6.228 5.408 -12.988 1.00 88.69 96 ARG A N 1
ATOM 744 C CA . ARG A 1 96 ? 7.110 4.346 -13.508 1.00 88.69 96 ARG A CA 1
ATOM 745 C C . ARG A 1 96 ? 6.849 3.969 -14.956 1.00 88.69 96 ARG A C 1
ATOM 747 O O . ARG A 1 96 ? 7.777 3.528 -15.622 1.00 88.69 96 ARG A O 1
ATOM 754 N N . LEU A 1 97 ? 5.618 4.106 -15.434 1.00 87.56 97 LEU A N 1
ATOM 755 C CA . LEU A 1 97 ? 5.283 3.829 -16.829 1.00 87.56 97 LEU A CA 1
ATOM 756 C C . LEU A 1 97 ? 5.768 4.946 -17.759 1.00 87.56 97 LEU A C 1
ATOM 758 O O . LEU A 1 97 ? 6.304 4.647 -18.819 1.00 87.56 97 LEU A O 1
ATOM 762 N N . PHE A 1 98 ? 5.609 6.210 -17.360 1.00 87.12 98 PHE A N 1
ATOM 763 C CA . PHE A 1 98 ? 5.889 7.359 -18.233 1.00 87.12 98 PHE A CA 1
ATOM 764 C C . PHE A 1 98 ? 7.258 8.013 -18.010 1.00 87.12 98 PHE A C 1
ATOM 766 O O . PHE A 1 98 ? 7.783 8.641 -18.922 1.00 87.12 98 PHE A O 1
ATOM 773 N N . TYR A 1 99 ? 7.849 7.865 -16.824 1.00 84.19 99 TYR A N 1
ATOM 774 C CA . TYR A 1 99 ? 9.106 8.517 -16.439 1.00 84.19 99 TYR A CA 1
ATOM 775 C C . TYR A 1 99 ? 10.127 7.498 -15.918 1.00 84.19 99 TYR A C 1
ATOM 777 O O . TYR A 1 99 ? 10.810 7.738 -14.919 1.00 84.19 99 TYR A O 1
ATOM 785 N N . ASN A 1 100 ? 10.221 6.330 -16.567 1.00 79.00 100 ASN A N 1
ATOM 786 C CA . ASN A 1 100 ? 11.102 5.252 -16.111 1.00 79.00 100 ASN A CA 1
ATOM 787 C C . ASN A 1 100 ? 12.585 5.667 -16.061 1.00 79.00 100 ASN A C 1
ATOM 789 O O . ASN A 1 100 ? 13.291 5.298 -15.122 1.00 79.00 100 ASN A O 1
ATOM 793 N N . ASP A 1 101 ? 13.020 6.485 -17.021 1.00 81.81 101 ASP A N 1
ATOM 794 C CA . ASP A 1 101 ? 14.420 6.894 -17.184 1.00 81.81 101 ASP A CA 1
ATOM 795 C C . ASP A 1 101 ? 14.846 7.999 -16.200 1.00 81.81 101 ASP A C 1
ATOM 797 O O . ASP A 1 101 ? 16.031 8.219 -15.961 1.00 81.81 101 ASP A O 1
ATOM 801 N N . TRP A 1 102 ? 13.887 8.693 -15.578 1.00 86.88 102 TRP A N 1
ATOM 802 C CA . TRP A 1 102 ? 14.137 9.799 -14.645 1.00 86.88 102 TRP A CA 1
ATOM 803 C C . TRP A 1 102 ? 14.127 9.311 -13.195 1.00 86.88 102 TRP A C 1
ATOM 805 O O . TRP A 1 102 ? 13.349 9.763 -12.350 1.00 86.88 102 TRP A O 1
ATOM 815 N N . VAL A 1 103 ? 15.016 8.357 -12.913 1.00 81.00 103 VAL A N 1
ATOM 816 C CA . VAL A 1 103 ? 15.057 7.597 -11.655 1.00 81.00 103 VAL A CA 1
ATOM 817 C C . VAL A 1 103 ? 15.106 8.485 -10.398 1.00 81.00 103 VAL A C 1
ATOM 819 O O . VAL A 1 103 ? 14.272 8.259 -9.519 1.00 81.00 103 VAL A O 1
ATOM 822 N N . PRO A 1 104 ? 15.983 9.509 -10.282 1.00 83.06 104 PRO A N 1
ATOM 823 C CA . PRO A 1 104 ? 16.089 10.295 -9.048 1.00 83.06 104 PRO A CA 1
ATOM 824 C C . PRO A 1 104 ? 14.819 11.095 -8.746 1.00 83.06 104 PRO A C 1
ATOM 826 O O . PRO A 1 104 ? 14.302 11.053 -7.631 1.00 83.06 104 PRO A O 1
ATOM 829 N N . PHE A 1 105 ? 14.274 11.779 -9.758 1.00 84.44 105 PHE A N 1
ATOM 830 C CA . PHE A 1 105 ? 13.040 12.554 -9.626 1.00 84.44 105 PHE A CA 1
ATOM 831 C C . PHE A 1 105 ? 11.862 11.650 -9.260 1.00 84.44 105 PHE A C 1
ATOM 833 O O . PHE A 1 105 ? 11.145 11.913 -8.296 1.00 84.44 105 PHE A O 1
ATOM 840 N N . ARG A 1 106 ? 11.704 10.541 -9.986 1.00 87.31 106 ARG A N 1
ATOM 841 C CA . ARG A 1 106 ? 10.633 9.575 -9.756 1.00 87.31 106 ARG A CA 1
ATOM 842 C C . ARG A 1 106 ? 10.653 9.026 -8.331 1.00 87.31 106 ARG A C 1
ATOM 844 O O . ARG A 1 106 ? 9.606 8.998 -7.694 1.00 87.31 106 ARG A O 1
ATOM 851 N N . ILE A 1 107 ? 11.818 8.606 -7.829 1.00 83.88 107 ILE A N 1
ATOM 852 C CA . ILE A 1 107 ? 11.946 8.069 -6.466 1.00 83.88 107 ILE A CA 1
ATOM 853 C C . ILE A 1 107 ? 11.472 9.104 -5.445 1.00 83.88 107 ILE A C 1
ATOM 855 O O . ILE A 1 107 ? 10.666 8.773 -4.579 1.00 83.88 107 ILE A O 1
ATOM 859 N N . ILE A 1 108 ? 11.913 10.358 -5.569 1.00 85.75 108 ILE A N 1
ATOM 860 C CA . ILE A 1 108 ? 11.512 11.432 -4.652 1.00 85.75 108 ILE A CA 1
ATOM 861 C C . ILE A 1 108 ? 9.990 11.620 -4.678 1.00 85.75 108 ILE A C 1
ATOM 863 O O . ILE A 1 108 ? 9.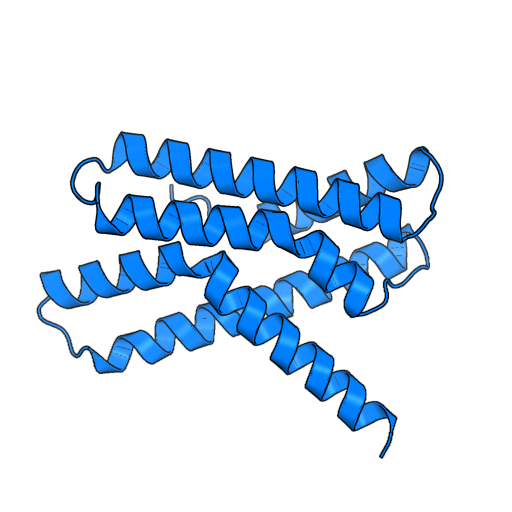352 11.629 -3.625 1.00 85.75 108 ILE A O 1
ATOM 867 N N . VAL A 1 109 ? 9.389 11.716 -5.866 1.00 87.62 109 VAL A N 1
ATOM 868 C CA . VAL A 1 109 ? 7.942 11.936 -6.005 1.00 87.62 109 VAL A CA 1
ATOM 869 C C . VAL A 1 109 ? 7.134 10.744 -5.485 1.00 87.62 109 VAL A C 1
ATOM 871 O O . VAL A 1 109 ? 6.140 10.947 -4.791 1.00 87.62 109 VAL A O 1
ATOM 874 N N . GLU A 1 110 ? 7.565 9.508 -5.752 1.00 86.81 110 GLU A N 1
ATOM 875 C CA . GLU A 1 110 ? 6.930 8.295 -5.220 1.00 86.81 110 GLU A CA 1
ATOM 876 C C . GLU A 1 110 ? 6.928 8.281 -3.688 1.00 86.81 110 GLU A C 1
ATOM 878 O O . GLU A 1 110 ? 5.888 8.033 -3.076 1.00 86.81 110 GLU A O 1
ATOM 883 N N . GLN A 1 111 ? 8.069 8.579 -3.059 1.00 85.25 111 GLN A N 1
ATOM 884 C CA . GLN A 1 111 ? 8.175 8.601 -1.597 1.00 85.25 111 GLN A CA 1
ATOM 885 C C . GLN A 1 111 ? 7.307 9.701 -0.987 1.00 85.25 111 GLN A C 1
ATOM 887 O O . GLN A 1 111 ? 6.597 9.459 -0.011 1.00 85.25 111 GLN A O 1
ATOM 892 N N . ILE A 1 112 ? 7.305 10.890 -1.595 1.00 86.75 112 ILE A N 1
ATOM 893 C CA . ILE A 1 112 ? 6.447 11.999 -1.174 1.00 86.75 112 ILE A CA 1
ATOM 894 C C . ILE A 1 112 ? 4.971 11.594 -1.274 1.00 86.75 112 ILE A C 1
ATOM 896 O O . ILE A 1 112 ? 4.229 11.751 -0.304 1.00 86.75 112 ILE A O 1
ATOM 900 N N . ALA A 1 113 ? 4.544 11.024 -2.404 1.00 87.62 113 ALA A N 1
ATOM 901 C CA . ALA A 1 113 ? 3.163 10.598 -2.612 1.00 87.62 113 ALA A CA 1
ATOM 902 C C . ALA A 1 113 ? 2.730 9.536 -1.590 1.00 87.62 113 ALA A C 1
ATOM 904 O O . ALA A 1 113 ? 1.654 9.654 -1.002 1.00 87.62 113 ALA A O 1
ATOM 905 N N . LEU A 1 114 ? 3.570 8.529 -1.333 1.00 86.44 114 LEU A N 1
ATOM 906 C CA . LEU A 1 114 ? 3.288 7.474 -0.354 1.00 86.44 114 LEU A CA 1
ATOM 907 C C . LEU A 1 114 ? 3.231 8.016 1.074 1.00 86.44 114 LEU A C 1
ATOM 909 O O . LEU A 1 114 ? 2.336 7.639 1.830 1.00 86.44 114 LEU A O 1
ATOM 913 N N . MET A 1 115 ? 4.135 8.929 1.435 1.00 86.06 115 MET A N 1
ATOM 914 C CA . MET A 1 115 ? 4.138 9.571 2.747 1.00 86.06 115 MET A CA 1
ATOM 915 C C . MET A 1 115 ? 2.871 10.408 2.959 1.00 86.06 115 MET A C 1
ATOM 917 O O . MET A 1 115 ? 2.198 10.260 3.980 1.00 86.06 115 MET A O 1
ATOM 921 N N . PHE A 1 116 ? 2.491 11.240 1.984 1.00 86.31 116 PHE A N 1
ATOM 922 C CA . PHE A 1 116 ? 1.242 12.002 2.048 1.00 86.31 116 PHE A CA 1
ATOM 923 C C . PHE A 1 116 ? 0.015 11.086 2.091 1.00 86.31 116 PHE A C 1
ATOM 925 O O . PHE A 1 116 ? -0.881 11.303 2.910 1.00 86.31 116 PHE A O 1
ATOM 932 N N . GLY A 1 117 ? -0.008 10.037 1.265 1.00 88.50 117 GLY A N 1
ATOM 933 C CA . GLY A 1 117 ? -1.066 9.031 1.258 1.00 88.50 117 GLY A CA 1
ATOM 934 C C . GLY A 1 117 ? -1.226 8.357 2.621 1.00 88.50 117 GLY A C 1
ATOM 935 O O . GLY A 1 117 ? -2.341 8.235 3.123 1.00 88.50 117 GLY A O 1
ATOM 936 N N . LEU A 1 118 ? -0.120 7.994 3.272 1.00 85.94 118 LEU A N 1
ATOM 937 C CA . LEU A 1 118 ? -0.137 7.417 4.612 1.00 85.94 118 LEU A CA 1
ATOM 938 C C . LEU A 1 118 ? -0.693 8.393 5.649 1.00 85.94 118 LEU A C 1
ATOM 940 O O . LEU A 1 118 ? -1.583 8.027 6.415 1.00 85.94 118 LEU A O 1
ATOM 944 N N . ILE A 1 119 ? -0.174 9.622 5.692 1.00 85.19 119 ILE A N 1
ATOM 945 C CA . ILE A 1 119 ? -0.595 10.625 6.678 1.00 85.19 119 ILE A CA 1
ATOM 946 C C . ILE A 1 119 ? -2.100 10.874 6.550 1.00 85.19 119 ILE A C 1
ATOM 948 O O . ILE A 1 119 ? -2.826 10.821 7.545 1.00 85.19 119 ILE A O 1
ATOM 952 N N . LEU A 1 120 ? -2.589 11.074 5.323 1.00 88.94 120 LEU A N 1
ATOM 953 C CA . LEU A 1 120 ? -4.013 11.250 5.051 1.00 88.94 120 LEU A CA 1
ATOM 954 C C . LEU A 1 120 ? -4.825 10.019 5.462 1.00 88.94 120 LEU A C 1
ATOM 956 O O . LEU A 1 120 ? -5.878 10.172 6.084 1.00 88.94 120 LEU A O 1
ATOM 960 N N . ALA A 1 121 ? -4.329 8.812 5.181 1.00 87.81 121 ALA A N 1
ATOM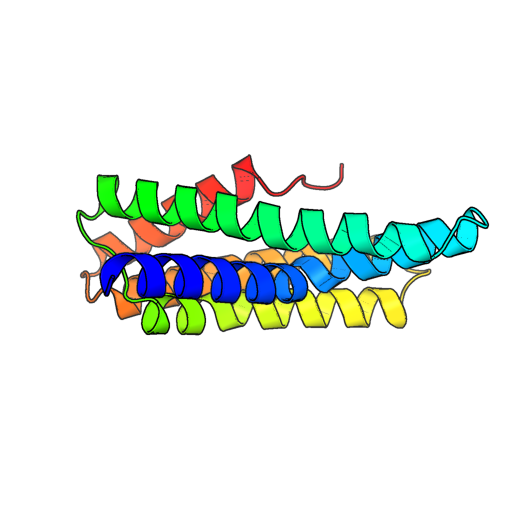 961 C CA . ALA A 1 121 ? -5.000 7.581 5.576 1.00 87.81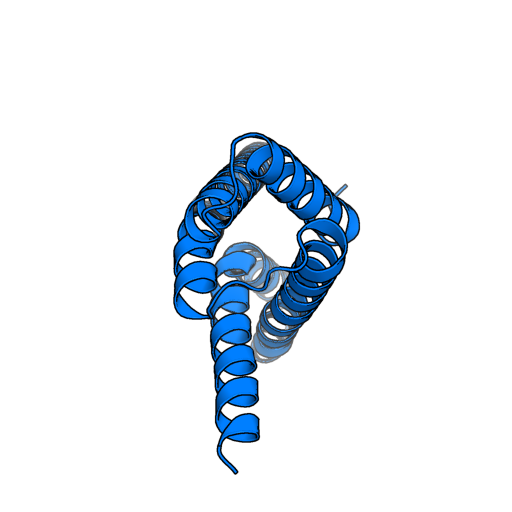 121 ALA A CA 1
ATOM 962 C C . ALA A 1 121 ? -5.162 7.474 7.098 1.00 87.81 121 ALA A C 1
ATOM 964 O O . ALA A 1 121 ? -6.251 7.166 7.584 1.00 87.81 121 ALA A O 1
ATOM 965 N N . MET A 1 122 ? -4.123 7.812 7.865 1.00 84.56 122 MET A N 1
ATOM 966 C CA . MET A 1 122 ? -4.180 7.780 9.330 1.00 84.56 122 MET A CA 1
ATOM 967 C C . MET A 1 122 ? -5.089 8.858 9.912 1.00 84.56 122 MET A C 1
ATOM 969 O O . MET A 1 122 ? -5.809 8.599 10.877 1.00 84.56 122 MET A O 1
ATOM 973 N N . LEU A 1 123 ? -5.106 10.053 9.317 1.00 84.00 123 LEU A N 1
ATOM 974 C CA . LEU A 1 123 ? -6.030 11.113 9.716 1.00 84.00 123 LEU A CA 1
ATOM 975 C C . LEU A 1 123 ? -7.486 10.695 9.483 1.00 84.00 123 LEU A C 1
ATOM 977 O O . LEU A 1 123 ? -8.323 10.876 10.369 1.00 84.00 123 LEU A O 1
ATOM 981 N N . LEU A 1 124 ? -7.789 10.101 8.324 1.00 87.19 124 LEU A N 1
ATOM 982 C CA . LEU A 1 124 ? -9.121 9.580 8.013 1.00 87.19 124 LEU A CA 1
ATOM 983 C C . LEU A 1 124 ? -9.510 8.425 8.936 1.00 87.19 124 LEU A C 1
ATOM 985 O O . LEU A 1 124 ? -10.657 8.363 9.374 1.00 87.19 124 LEU A O 1
ATOM 989 N N . LEU A 1 125 ? -8.567 7.540 9.260 1.00 85.19 125 LEU A N 1
ATOM 990 C CA . LEU A 1 125 ? -8.806 6.429 10.177 1.00 85.19 125 LEU A CA 1
ATOM 991 C C . LEU A 1 125 ? -9.111 6.935 11.591 1.00 85.19 125 LEU A C 1
ATOM 993 O O . LEU A 1 125 ? -10.081 6.499 12.207 1.00 85.19 125 LEU A O 1
ATOM 997 N N . GLY A 1 126 ? -8.354 7.928 12.065 1.00 79.69 126 GLY A N 1
ATOM 998 C CA . GLY A 1 126 ? -8.626 8.619 13.324 1.00 79.69 126 GLY A CA 1
ATOM 999 C C . GLY A 1 126 ? -10.003 9.293 13.348 1.00 79.69 126 GLY A C 1
ATOM 1000 O O . GLY A 1 126 ? -10.696 9.204 14.361 1.00 79.69 126 GLY A O 1
ATOM 1001 N N . ARG A 1 127 ? -10.438 9.896 12.225 1.00 81.56 127 ARG A N 1
ATOM 1002 C CA . ARG A 1 127 ? -11.792 10.479 12.088 1.00 81.56 127 ARG A CA 1
ATOM 1003 C C . ARG A 1 127 ? -12.870 9.407 12.186 1.00 81.56 127 ARG A C 1
ATOM 1005 O O . ARG A 1 127 ? -13.833 9.577 12.928 1.00 81.56 127 ARG A O 1
ATOM 1012 N N . GLY A 1 128 ? -12.704 8.315 11.441 1.00 76.31 128 GLY A N 1
ATOM 1013 C CA . GLY A 1 128 ? -13.674 7.221 11.367 1.00 76.31 128 GLY A CA 1
ATOM 1014 C C . GLY A 1 128 ? -13.835 6.444 12.673 1.00 76.31 128 GLY A C 1
ATOM 1015 O O . GLY A 1 128 ? -14.883 5.852 12.905 1.00 76.31 128 GLY A O 1
ATOM 1016 N N . LEU A 1 129 ? -12.829 6.484 13.549 1.00 75.88 129 LEU A N 1
ATOM 1017 C CA . LEU A 1 129 ? -12.887 5.897 14.888 1.00 75.88 129 LEU A CA 1
ATOM 1018 C C . LEU A 1 129 ? -13.606 6.788 15.923 1.00 75.88 129 LEU A C 1
ATOM 1020 O O . LEU A 1 129 ? -13.688 6.396 17.084 1.00 75.88 129 LEU A O 1
ATOM 1024 N N . SER A 1 130 ? -14.119 7.970 15.534 1.00 62.97 130 SER A N 1
ATOM 1025 C CA . SER A 1 130 ? -14.832 8.940 16.399 1.00 62.97 130 SER A CA 1
ATOM 1026 C C . SER A 1 130 ? -14.105 9.300 17.697 1.00 62.97 130 SER A C 1
ATOM 1028 O O . SER A 1 130 ? -14.697 9.784 18.661 1.00 62.97 130 SER A O 1
ATOM 1030 N N . ALA A 1 131 ? -12.803 9.074 17.739 1.00 56.03 131 ALA A N 1
ATOM 1031 C CA . ALA A 1 131 ? -12.021 9.251 18.933 1.00 56.03 131 ALA A CA 1
ATOM 1032 C C . ALA A 1 131 ? -11.503 10.700 18.944 1.00 56.03 131 ALA A C 1
ATOM 1034 O O . ALA A 1 131 ? -11.017 11.205 17.932 1.00 56.03 131 ALA A O 1
ATOM 1035 N N . GLY A 1 132 ? -11.699 11.417 20.058 1.00 57.34 132 GLY A N 1
ATOM 1036 C CA . GLY A 1 132 ? -11.420 12.858 20.173 1.00 57.34 132 GLY A CA 1
ATOM 1037 C C . GLY A 1 132 ? -9.981 13.262 19.802 1.00 57.34 132 GLY A C 1
ATOM 1038 O O . GLY A 1 132 ? -9.144 12.417 19.503 1.00 57.34 132 GLY A O 1
ATOM 1039 N N . LYS A 1 133 ? -9.645 14.563 19.861 1.00 55.88 133 LYS A N 1
ATOM 1040 C CA . LYS A 1 133 ? -8.349 15.138 19.401 1.00 55.88 133 LYS A CA 1
ATOM 1041 C C . LYS A 1 133 ? -7.083 14.311 19.737 1.00 55.88 133 LYS A C 1
ATOM 1043 O O . LYS A 1 133 ? -6.181 14.249 18.908 1.00 55.88 133 LYS A O 1
ATOM 1048 N N . LYS A 1 134 ? -7.026 13.639 20.898 1.00 58.16 134 LYS A N 1
ATOM 1049 C CA . LYS A 1 134 ? -5.905 12.764 21.312 1.00 58.16 134 LYS A CA 1
ATOM 1050 C C . LYS A 1 134 ? -5.705 11.523 20.422 1.00 58.16 134 LYS A C 1
ATOM 1052 O O . LYS A 1 134 ? -4.576 11.090 20.239 1.00 58.16 134 LYS A O 1
ATOM 1057 N N . SER A 1 135 ? -6.765 10.981 19.828 1.00 61.34 135 SER A N 1
ATOM 1058 C CA . SER A 1 135 ? -6.706 9.754 19.025 1.00 61.34 135 SER A CA 1
ATOM 1059 C C . SER A 1 135 ? -6.141 9.951 17.622 1.00 61.34 135 SER A C 1
ATOM 1061 O O . SER A 1 135 ? -5.578 9.020 17.052 1.00 61.34 135 SER A O 1
ATOM 1063 N N . TYR A 1 136 ? -6.245 11.161 17.067 1.00 65.44 136 TYR A N 1
ATOM 1064 C CA . TYR A 1 136 ? -5.650 11.489 15.769 1.00 65.44 136 TYR A CA 1
ATOM 1065 C C . TYR A 1 136 ? -4.133 11.384 15.806 1.00 65.44 136 TYR A C 1
ATOM 1067 O O . TYR A 1 136 ? -3.536 10.764 14.930 1.00 65.44 136 TYR A O 1
ATOM 1075 N N . LEU A 1 137 ? -3.526 11.954 16.850 1.00 67.25 137 LEU A N 1
ATOM 1076 C CA . LEU A 1 137 ? -2.082 11.925 17.045 1.00 67.25 137 LEU A CA 1
ATOM 1077 C C . LEU A 1 137 ? -1.598 10.486 17.256 1.00 67.25 137 LEU A C 1
ATOM 1079 O O . LEU A 1 137 ? -0.627 10.069 16.637 1.00 67.25 137 LEU A O 1
ATOM 1083 N N . SER A 1 138 ? -2.316 9.702 18.065 1.00 69.12 138 SER A N 1
ATOM 1084 C CA . SER A 1 138 ? -2.002 8.289 18.290 1.00 69.12 138 SER A CA 1
ATOM 1085 C C . SER A 1 138 ? -2.152 7.434 17.026 1.00 69.12 138 SER A C 1
AT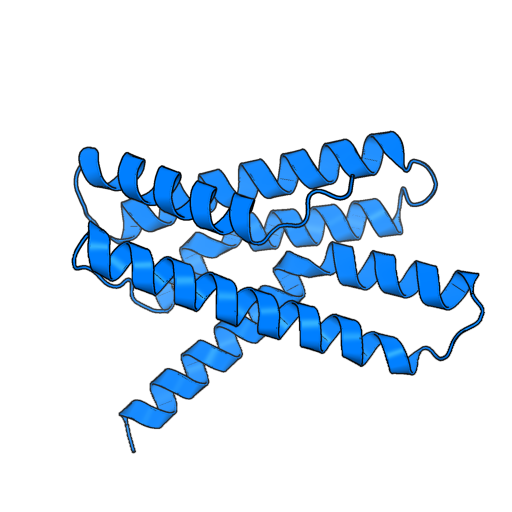OM 1087 O O . SER A 1 138 ? -1.294 6.592 16.778 1.00 69.12 138 SER A O 1
ATOM 1089 N N . CYS A 1 139 ? -3.182 7.662 16.200 1.00 70.38 139 CYS A N 1
ATOM 1090 C CA . CYS A 1 139 ? -3.334 6.981 14.907 1.00 70.38 139 CYS A CA 1
ATOM 1091 C C . CYS A 1 139 ? -2.210 7.356 13.937 1.00 70.38 139 CYS A C 1
ATOM 1093 O O . CYS A 1 139 ? -1.638 6.479 13.298 1.00 70.38 139 CYS A O 1
ATOM 1095 N N . ALA A 1 140 ? -1.874 8.646 13.846 1.00 70.25 140 ALA A N 1
ATOM 1096 C CA . ALA A 1 140 ? -0.797 9.128 12.990 1.00 70.25 140 ALA A CA 1
ATOM 1097 C C . ALA A 1 140 ? 0.559 8.541 13.406 1.00 70.25 140 ALA A C 1
ATOM 1099 O O . ALA A 1 140 ? 1.284 8.038 12.555 1.00 70.25 140 ALA A O 1
ATOM 1100 N N . LEU A 1 141 ? 0.870 8.526 14.707 1.00 73.12 141 LEU A N 1
ATOM 1101 C CA . LEU A 1 141 ? 2.106 7.942 15.238 1.00 73.12 141 LEU A CA 1
ATOM 1102 C C . LEU A 1 141 ? 2.163 6.423 15.035 1.00 73.12 141 LEU A C 1
ATOM 1104 O O . LEU A 1 141 ? 3.192 5.910 14.605 1.00 73.12 141 LEU A O 1
ATOM 1108 N N . ALA A 1 142 ? 1.067 5.702 15.289 1.00 70.12 142 ALA A N 1
ATOM 1109 C CA . ALA A 1 142 ? 0.997 4.258 15.061 1.00 70.12 142 ALA A CA 1
ATOM 1110 C C . ALA A 1 142 ? 1.159 3.903 13.575 1.00 70.12 142 ALA A C 1
ATOM 1112 O O . ALA A 1 142 ? 1.890 2.975 13.231 1.00 70.12 142 ALA A O 1
ATOM 1113 N N . GLY A 1 143 ? 0.513 4.664 12.690 1.00 67.56 143 GLY A N 1
ATOM 1114 C CA . GLY A 1 143 ? 0.650 4.498 11.248 1.00 67.56 143 GLY A CA 1
ATOM 1115 C C . GLY A 1 143 ? 2.050 4.813 10.741 1.00 67.56 143 GLY A C 1
ATOM 1116 O O . GLY A 1 143 ? 2.578 4.056 9.931 1.00 67.56 143 GLY A O 1
ATOM 1117 N N . LEU A 1 144 ? 2.678 5.875 11.256 1.00 72.69 144 LEU A N 1
ATOM 1118 C CA . LEU A 1 144 ? 4.070 6.207 10.957 1.00 72.69 144 LEU A CA 1
ATOM 1119 C C . LEU A 1 144 ? 5.009 5.078 11.396 1.00 72.69 144 LEU A C 1
ATOM 1121 O O . LEU A 1 144 ? 5.891 4.691 10.639 1.00 72.69 144 LEU A O 1
ATOM 1125 N N . LEU A 1 145 ? 4.793 4.511 12.586 1.00 70.62 145 LEU A N 1
ATOM 1126 C CA . LEU A 1 145 ? 5.600 3.415 13.117 1.00 70.62 145 LEU A CA 1
ATOM 1127 C C . LEU A 1 145 ? 5.486 2.158 12.242 1.00 70.62 145 LEU A C 1
ATOM 1129 O O . LEU A 1 145 ? 6.496 1.576 11.863 1.00 70.62 145 LEU A O 1
ATOM 1133 N N . VAL A 1 146 ? 4.267 1.771 11.854 1.00 67.75 146 VAL A N 1
ATOM 1134 C CA . VAL A 1 146 ? 4.041 0.623 10.955 1.00 67.75 146 VAL A CA 1
ATOM 1135 C C . VAL A 1 146 ? 4.659 0.872 9.578 1.00 67.75 146 VAL A C 1
ATOM 1137 O O . VAL A 1 146 ? 5.246 -0.038 8.995 1.00 67.75 146 VAL A O 1
ATOM 1140 N N . PHE A 1 147 ? 4.570 2.100 9.066 1.00 66.19 147 PHE A N 1
ATOM 1141 C CA . PHE A 1 147 ? 5.167 2.468 7.786 1.00 66.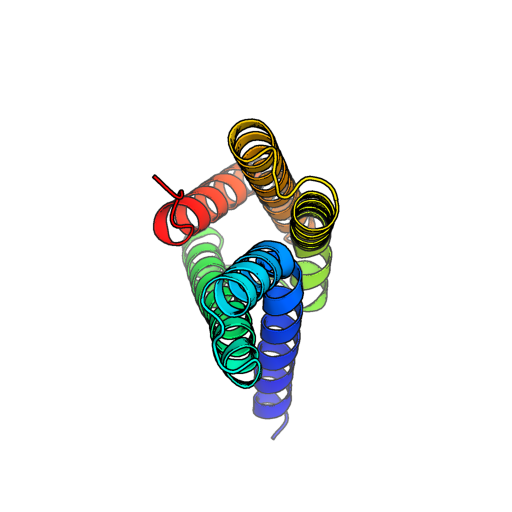19 147 PHE A CA 1
ATOM 1142 C C . PHE A 1 147 ? 6.697 2.449 7.830 1.00 66.19 147 PHE A C 1
ATOM 1144 O O . PHE A 1 147 ? 7.307 1.852 6.954 1.00 66.19 147 PHE A O 1
ATOM 1151 N N . LEU A 1 148 ? 7.322 3.021 8.862 1.00 63.41 148 LEU A N 1
ATOM 1152 C CA . LEU A 1 148 ? 8.781 3.042 9.022 1.00 63.41 148 LEU A CA 1
ATOM 1153 C C . LEU A 1 148 ? 9.377 1.648 9.247 1.00 63.41 148 LEU A C 1
ATOM 1155 O O . LEU A 1 148 ? 10.479 1.376 8.787 1.00 63.41 148 LEU A O 1
ATOM 1159 N N . ILE A 1 149 ? 8.657 0.757 9.935 1.00 57.19 149 ILE A N 1
ATOM 1160 C CA . ILE A 1 149 ? 9.141 -0.603 10.214 1.00 57.19 149 ILE A CA 1
ATOM 1161 C C . ILE A 1 149 ? 9.053 -1.503 8.969 1.00 57.19 149 ILE A C 1
ATOM 1163 O O . ILE A 1 149 ? 9.831 -2.446 8.844 1.00 57.19 149 ILE A O 1
ATOM 1167 N N . LEU A 1 150 ? 8.115 -1.249 8.046 1.00 50.84 150 LEU A N 1
ATOM 1168 C CA . LEU A 1 150 ? 7.795 -2.193 6.962 1.00 50.84 150 LEU A CA 1
ATOM 1169 C C . LEU A 1 150 ? 7.866 -1.626 5.545 1.00 50.84 150 LEU A C 1
ATOM 1171 O O . LEU A 1 150 ? 7.732 -2.408 4.598 1.00 50.84 150 LEU A O 1
ATOM 1175 N N . VAL A 1 151 ? 8.038 -0.320 5.344 1.00 49.06 151 VAL A N 1
ATOM 1176 C CA . VAL A 1 151 ? 8.445 0.234 4.050 1.00 49.06 151 VAL A CA 1
ATOM 1177 C C . VAL A 1 151 ? 9.964 0.191 4.000 1.00 49.06 151 VAL A C 1
ATOM 1179 O O . VAL A 1 151 ? 10.594 0.966 4.714 1.00 49.06 151 VAL A O 1
ATOM 1182 N N . PRO A 1 152 ? 10.576 -0.690 3.181 1.00 43.75 152 PRO A N 1
ATOM 1183 C CA . PRO A 1 152 ? 11.967 -0.506 2.857 1.00 43.75 152 PRO A CA 1
ATOM 1184 C C . PRO A 1 152 ? 11.998 0.815 2.104 1.00 43.75 152 PRO A C 1
ATOM 1186 O O . PRO A 1 152 ? 11.477 0.925 0.991 1.00 43.75 152 PRO A O 1
ATOM 1189 N N . ILE A 1 153 ? 12.526 1.838 2.764 1.00 34.75 153 ILE A N 1
ATOM 1190 C CA . ILE A 1 153 ? 13.094 2.975 2.067 1.00 34.75 153 ILE A CA 1
ATOM 1191 C C . ILE A 1 153 ? 14.124 2.325 1.140 1.00 34.75 153 ILE A C 1
ATOM 1193 O O . ILE A 1 153 ? 15.018 1.643 1.650 1.00 34.75 153 ILE A O 1
ATOM 1197 N N . PRO A 1 154 ? 13.957 2.391 -0.191 1.00 34.81 154 PRO A N 1
ATOM 1198 C CA . PRO A 1 154 ? 15.046 2.011 -1.064 1.00 34.81 154 PRO A CA 1
ATOM 1199 C C . PRO A 1 154 ? 16.178 2.996 -0.750 1.00 34.81 154 PRO A C 1
ATOM 1201 O O . PRO A 1 154 ? 16.059 4.180 -1.063 1.00 34.81 154 PRO A O 1
ATOM 1204 N N . LEU A 1 155 ? 17.178 2.518 -0.006 1.00 29.34 155 LEU A N 1
ATOM 1205 C CA . LEU A 1 155 ? 18.494 3.141 0.089 1.00 29.34 155 LEU A CA 1
ATOM 1206 C C . LEU A 1 155 ? 19.183 3.014 -1.270 1.00 29.34 155 LEU A C 1
ATOM 1208 O O . LEU A 1 155 ? 19.059 1.923 -1.877 1.00 29.34 155 LEU A O 1
#

Foldseek 3Di:
DVVVVQVVVLLVLQLVLQCLLQVLVLLVVQVVCVVVVHDSVCSVVVSNCSSVLSSVLVVQLQVQCCVPVVDGFDSVLLSVLLVQSSVLSVVSNVCCVPVVVVVVVSLVSSVVSNLVSQLSSLQSSQVRRVDPPVSSVVSNVSSVVSCVVRPPSPD

Secondary structure (DSSP, 8-state):
-HHHHHHHHHHHHHHHHHHHHTHHHHHHHHHHHHHTT--GGGHHHHHHHHHHHHHHHHHHHHHHHHHHHS----HHHHHHHHHHHHHHHHHHHHHHHH-TT-HHHHHHHHHHHHHHHHHHHHHHHHHHTT--HHHHHHHHHHHHHHHHHHS----

Sequence (155 aa):
MKTANKLLLWFVSLFLCGIVVYSYQIVGFYWMIVVLNGELSRIWVAVLVAGLRFVIQSALLLGILRLILKALPSLEVYLKSTTPLVVAGMTGSILRLFYNDWVPFRIIVEQIALMFGLILAMLLLGRGLSAGKKSYLSCALAGLLVFLILVPIPL